Protein AF-A0A9X3CTM8-F1 (afdb_monomer_lite)

Sequence (159 aa):
NVMFAIKSNTNFAVRAICNEEGVGGDCFGPGEVEATHYAGADPKTIALNGTVKPELAIRKAIEYGYAVHLDSYEEIEIVERIAREVKPTEKVRIAVRLKVIPEDFFNDFEPDAYPFPNFIGAMKWIKFGLLKEEAKKIVNRVKEIDVFEFYGFHTHLGR

Radius of gyration: 16.67 Å; chains: 1; bounding box: 45×27×39 Å

Foldseek 3Di:
DAADECVVPVDLVVLLVCQVVQHAHAAAALSRLVSRVVSPHDLARYEHDDLDYDLNNLLSNLLSQHAYEYLALVVVVSNLVSLCVRPVPAAHEYAYEALDDDPVVPVPDDDPVDRDVCVSVVSVVDSGGDYPVRSVVNVVVQVVRPSYDHNYYHYDDDD

pLDDT: mean 91.48, std 8.13, range [57.75, 98.62]

InterPro domains:
  IPR022644 Orn/DAP/Arg decarboxylase 2, N-terminal [PF02784] (1-158)
  IPR029066 PLP-binding barrel [G3DSA:3.20.20.10] (1-159)
  IPR029066 PLP-binding barrel [SSF51419] (2-158)

Secondary structure (DSSP, 8-state):
--EEEGGG---HHHHHHHHHTT-EEEE-SHHHHHHHHHTT--GGGEEE--SS--HHHHHHHHHHT-EEEE-SSTHHHHHHHHHHHH-TTSPEEEEEEB----HHHHSS---SS---TTHHHHHHHSSSSB-HHHHHHHHHHHHH-TTEEEEEEE-----

Structure (mmCIF, N/CA/C/O backbone):
data_AF-A0A9X3CTM8-F1
#
_entry.id   AF-A0A9X3CTM8-F1
#
loop_
_atom_site.group_PDB
_atom_site.id
_atom_site.type_symbol
_atom_site.label_atom_id
_atom_site.label_alt_id
_atom_site.label_comp_id
_atom_site.label_asym_id
_atom_site.label_entity_id
_atom_site.label_seq_id
_atom_site.pdbx_PDB_ins_code
_atom_site.Cartn_x
_atom_site.Cartn_y
_atom_site.Cartn_z
_atom_site.occupancy
_atom_site.B_iso_or_equiv
_atom_site.auth_seq_id
_atom_site.auth_comp_id
_atom_site.auth_asym_id
_atom_site.auth_atom_id
_atom_site.pdbx_PDB_model_num
ATOM 1 N N . ASN A 1 1 ? -6.241 -12.088 -9.081 1.00 76.94 1 ASN A N 1
ATOM 2 C CA . ASN A 1 1 ?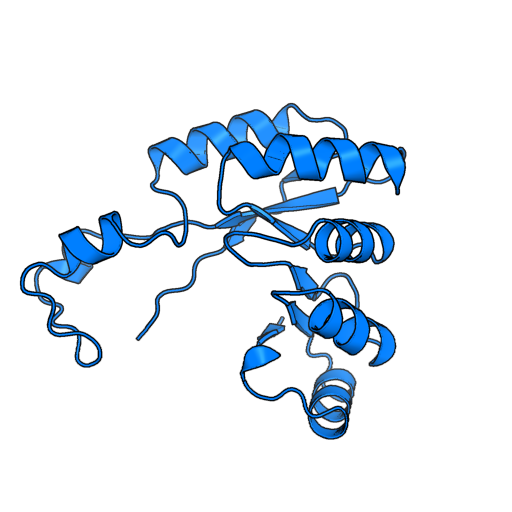 -6.695 -10.686 -9.005 1.00 76.94 1 ASN A CA 1
ATOM 3 C C . ASN A 1 1 ? -5.809 -9.863 -9.928 1.00 76.94 1 ASN A C 1
ATOM 5 O O . ASN A 1 1 ? -4.596 -10.014 -9.831 1.00 76.94 1 ASN A O 1
ATOM 9 N N . VAL A 1 2 ? -6.390 -9.082 -10.839 1.00 92.62 2 VAL A N 1
ATOM 10 C CA . VAL A 1 2 ? -5.667 -8.196 -11.768 1.00 92.62 2 VAL A CA 1
ATOM 11 C C . VAL A 1 2 ? -6.028 -6.758 -11.405 1.00 92.62 2 VAL A C 1
ATOM 13 O O . VAL A 1 2 ? -7.204 -6.449 -11.238 1.00 92.62 2 VAL A O 1
ATOM 16 N N . MET A 1 3 ? -5.025 -5.890 -11.270 1.00 94.62 3 MET A N 1
ATOM 17 C CA . MET A 1 3 ? -5.209 -4.457 -11.021 1.00 94.62 3 MET A CA 1
ATOM 18 C C . MET A 1 3 ? -4.743 -3.698 -12.259 1.00 94.62 3 MET A C 1
ATOM 20 O O . MET A 1 3 ? -3.558 -3.732 -12.593 1.00 94.62 3 MET A O 1
ATOM 24 N N . PHE A 1 4 ? -5.669 -3.063 -12.977 1.00 94.31 4 PHE A N 1
ATOM 25 C CA . PHE A 1 4 ? -5.327 -2.334 -14.193 1.00 94.31 4 PHE A CA 1
ATOM 26 C C . PHE A 1 4 ? -4.603 -1.030 -13.845 1.00 94.31 4 PHE A C 1
ATOM 28 O O . PHE A 1 4 ? -5.108 -0.226 -13.061 1.00 94.31 4 PHE A O 1
ATOM 35 N N . ALA A 1 5 ? -3.429 -0.806 -14.437 1.00 94.44 5 ALA A N 1
ATOM 36 C CA . ALA A 1 5 ? -2.687 0.440 -14.274 1.00 94.44 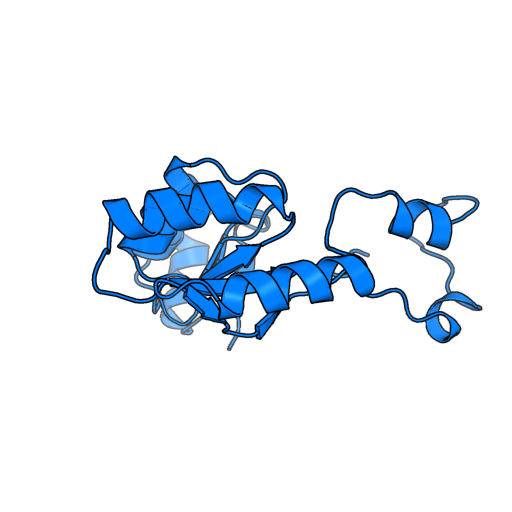5 ALA A CA 1
ATOM 37 C C . ALA A 1 5 ? -3.339 1.546 -15.109 1.00 94.44 5 ALA A C 1
ATOM 39 O O . ALA A 1 5 ? -3.136 1.618 -16.323 1.00 94.44 5 ALA A O 1
ATOM 40 N N . ILE A 1 6 ? -4.102 2.426 -14.463 1.00 89.25 6 ILE A N 1
ATOM 41 C CA . ILE A 1 6 ? -4.975 3.395 -15.153 1.00 89.25 6 ILE A CA 1
ATOM 42 C C . ILE A 1 6 ? -4.182 4.399 -15.980 1.00 89.25 6 ILE A C 1
ATOM 44 O O . ILE A 1 6 ? -4.598 4.770 -17.074 1.00 89.25 6 ILE A O 1
ATOM 48 N N . LYS A 1 7 ? -2.971 4.737 -15.532 1.00 90.69 7 LYS A N 1
ATOM 49 C CA . LYS A 1 7 ? -2.006 5.535 -16.297 1.00 90.69 7 LYS A CA 1
ATOM 50 C C . LYS A 1 7 ? -1.686 4.986 -17.696 1.00 90.69 7 LYS A C 1
ATOM 52 O O . LYS A 1 7 ? -1.168 5.730 -18.520 1.00 90.69 7 LYS A O 1
ATOM 57 N N . SER A 1 8 ? -1.946 3.701 -17.968 1.00 92.88 8 SER A N 1
ATOM 58 C CA . SER A 1 8 ? -1.747 3.112 -19.300 1.00 92.88 8 SER A CA 1
ATOM 59 C C . SER A 1 8 ? -2.847 3.501 -20.292 1.00 92.88 8 SER A C 1
ATOM 61 O O . SER A 1 8 ? -2.570 3.628 -21.483 1.00 92.88 8 SER A O 1
ATOM 63 N N . ASN A 1 9 ? -4.078 3.716 -19.813 1.00 91.50 9 ASN A N 1
ATOM 64 C CA . ASN A 1 9 ? -5.197 4.218 -20.601 1.00 91.50 9 ASN A CA 1
ATOM 65 C C . ASN A 1 9 ? -6.299 4.761 -19.676 1.00 91.50 9 ASN A C 1
ATOM 67 O O . ASN A 1 9 ? -6.955 4.004 -18.963 1.00 91.50 9 ASN A O 1
ATOM 71 N N . THR A 1 10 ? -6.531 6.072 -19.719 1.00 86.00 10 THR A N 1
ATOM 72 C CA . THR A 1 10 ? -7.506 6.765 -18.861 1.00 86.00 10 THR A CA 1
ATOM 73 C C . THR A 1 10 ? -8.918 6.822 -19.453 1.00 86.00 10 THR A C 1
ATOM 75 O O . THR A 1 10 ? -9.799 7.481 -18.902 1.00 86.00 10 THR A O 1
ATOM 78 N N . ASN A 1 11 ? -9.163 6.154 -20.584 1.00 90.19 11 ASN A N 1
ATOM 79 C CA . ASN A 1 11 ? -10.466 6.146 -21.233 1.00 90.19 11 ASN A CA 1
ATOM 80 C C . ASN A 1 11 ? -11.518 5.382 -20.403 1.00 90.19 11 ASN A C 1
ATOM 82 O O . ASN A 1 11 ? -11.344 4.206 -20.078 1.00 90.19 11 ASN A O 1
ATOM 86 N N . PHE A 1 12 ? -12.651 6.034 -20.122 1.00 85.81 12 PHE A N 1
ATOM 87 C CA . PHE A 1 12 ? -13.726 5.450 -19.314 1.00 85.81 12 PHE A CA 1
ATOM 88 C C . PHE A 1 12 ? -14.360 4.197 -19.926 1.00 85.81 12 PHE A C 1
ATOM 90 O O . PHE A 1 12 ? -14.742 3.305 -19.176 1.00 85.81 12 PHE A O 1
ATOM 97 N N . ALA A 1 13 ? -14.447 4.088 -21.256 1.00 90.69 13 ALA A N 1
ATOM 98 C CA . ALA A 1 13 ? -15.004 2.898 -21.901 1.00 90.69 13 ALA A CA 1
ATOM 99 C C . ALA A 1 13 ? -14.086 1.682 -21.714 1.00 90.69 13 ALA A C 1
ATOM 101 O O . ALA A 1 13 ? -14.559 0.603 -21.374 1.00 90.69 13 ALA A O 1
ATOM 102 N N . VAL A 1 14 ? -12.765 1.867 -21.840 1.00 91.44 14 VAL A N 1
ATOM 103 C CA . VAL A 1 14 ? -11.787 0.808 -21.527 1.00 91.44 14 VAL A CA 1
ATOM 104 C C . VAL A 1 14 ? -11.893 0.409 -20.058 1.00 91.44 14 VAL A C 1
ATOM 106 O O . VAL A 1 14 ? -11.937 -0.777 -19.739 1.00 91.44 14 VAL A O 1
ATOM 109 N N . ARG A 1 15 ? -12.002 1.392 -19.157 1.00 89.31 15 ARG A N 1
ATOM 110 C CA . ARG A 1 15 ? -12.160 1.123 -17.727 1.00 89.31 15 ARG A CA 1
ATOM 111 C C . ARG A 1 15 ? -13.451 0.362 -17.408 1.00 89.31 15 ARG A C 1
ATOM 113 O O . ARG A 1 15 ? -13.403 -0.517 -16.548 1.00 89.31 15 ARG A O 1
ATOM 120 N N . ALA A 1 16 ? -14.558 0.682 -18.078 1.00 88.81 16 ALA A N 1
ATOM 121 C CA . ALA A 1 16 ? -15.836 -0.009 -17.927 1.00 88.81 16 ALA A CA 1
ATOM 122 C C . ALA A 1 16 ? -15.725 -1.482 -18.342 1.00 88.81 16 ALA A C 1
ATOM 124 O O . ALA A 1 16 ? -16.084 -2.350 -17.554 1.00 88.81 16 ALA A O 1
ATOM 125 N N . ILE A 1 17 ? -15.103 -1.766 -19.493 1.00 92.12 17 ILE A N 1
ATOM 126 C CA . ILE A 1 17 ? -14.828 -3.144 -19.939 1.00 92.12 17 ILE A CA 1
ATOM 127 C C . ILE A 1 17 ? -13.971 -3.884 -18.902 1.00 92.12 17 ILE A C 1
ATOM 129 O O . ILE A 1 17 ? -14.312 -4.985 -18.485 1.00 92.12 17 ILE A O 1
ATOM 133 N N . CYS A 1 18 ? -12.889 -3.266 -18.410 1.00 92.19 18 CYS A N 1
ATOM 134 C CA . CYS A 1 18 ? -12.087 -3.858 -17.334 1.00 92.19 18 CYS A CA 1
ATOM 135 C C . CYS A 1 18 ? -12.936 -4.178 -16.093 1.00 92.19 18 CYS A C 1
ATOM 137 O O . CYS A 1 18 ? -12.715 -5.194 -15.440 1.00 92.19 18 CYS A O 1
ATOM 139 N N . ASN A 1 19 ? -13.904 -3.323 -15.764 1.00 89.31 19 ASN A N 1
ATOM 140 C CA . ASN A 1 19 ? -14.775 -3.538 -14.620 1.00 89.31 19 ASN A CA 1
ATOM 141 C C . ASN A 1 19 ? -15.703 -4.742 -14.790 1.00 89.31 19 ASN A C 1
ATOM 143 O O . ASN A 1 19 ? -15.853 -5.527 -13.858 1.00 89.31 19 ASN A O 1
ATOM 147 N N . GLU A 1 20 ? -16.305 -4.882 -15.971 1.00 92.06 20 GLU A N 1
ATOM 148 C CA . GLU A 1 20 ? -17.174 -6.012 -16.323 1.00 92.06 20 GLU A CA 1
ATOM 149 C C . GLU A 1 20 ? -16.424 -7.350 -16.232 1.00 92.06 20 GLU A C 1
ATOM 151 O O . GLU A 1 20 ? -16.983 -8.344 -15.775 1.00 92.06 20 GLU A O 1
ATOM 156 N N . GLU A 1 21 ? -15.125 -7.346 -16.541 1.00 93.44 21 GLU A N 1
ATOM 157 C CA . GLU A 1 21 ? -14.222 -8.497 -16.401 1.00 93.44 21 GLU A CA 1
ATOM 158 C C . GLU A 1 21 ? -13.704 -8.713 -14.959 1.00 93.44 21 GLU A C 1
ATOM 160 O O . GLU A 1 21 ? -12.857 -9.574 -14.708 1.00 93.44 21 GLU A O 1
ATOM 165 N N . GLY A 1 22 ? -14.174 -7.925 -13.986 1.00 92.19 22 GLY A N 1
ATOM 166 C CA . GLY A 1 22 ? -13.773 -8.036 -12.579 1.00 92.19 22 GLY A CA 1
ATOM 167 C C . GLY A 1 22 ? -12.356 -7.535 -12.282 1.00 92.19 22 GLY A C 1
ATOM 168 O O . GLY A 1 22 ? -11.751 -7.933 -11.282 1.00 92.19 22 GLY A O 1
ATOM 169 N N . VAL A 1 23 ? -11.800 -6.680 -13.144 1.00 94.25 23 VAL A N 1
ATOM 170 C CA . VAL A 1 23 ? -10.475 -6.080 -12.962 1.00 94.25 23 VAL A CA 1
ATOM 171 C C . VAL A 1 23 ? -10.569 -4.862 -12.043 1.00 94.25 23 VAL A C 1
ATOM 173 O O . VAL A 1 23 ? -11.397 -3.966 -12.231 1.00 94.25 23 VAL A O 1
ATOM 176 N N . GLY A 1 24 ? -9.675 -4.825 -11.055 1.00 94.50 24 GLY A N 1
ATOM 177 C CA . GLY A 1 24 ? -9.525 -3.711 -10.128 1.00 94.50 24 GLY A CA 1
ATOM 178 C C . GLY A 1 24 ? -8.664 -2.576 -10.683 1.00 94.50 24 GLY A C 1
ATOM 179 O O . GLY A 1 24 ? -8.570 -2.372 -11.894 1.00 94.50 24 GLY A O 1
ATOM 180 N N . GLY A 1 25 ? -7.981 -1.844 -9.802 1.00 94.88 25 GLY A N 1
ATOM 181 C CA . GLY A 1 25 ? -7.231 -0.644 -10.188 1.00 94.88 25 GLY A CA 1
ATOM 182 C C . GLY A 1 25 ? -5.911 -0.464 -9.447 1.00 94.88 25 GLY A C 1
ATOM 183 O O . GLY A 1 25 ? -5.844 -0.608 -8.229 1.00 94.88 25 GLY A O 1
ATOM 184 N N . ASP A 1 26 ? -4.872 -0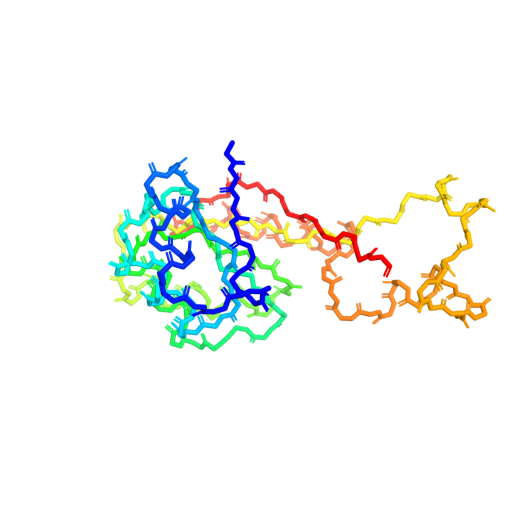.100 -10.193 1.00 96.19 26 ASP A N 1
ATOM 185 C CA . ASP A 1 26 ? -3.623 0.459 -9.676 1.00 96.19 26 ASP A CA 1
ATOM 186 C C . ASP A 1 26 ? -3.637 1.974 -9.935 1.00 96.19 26 ASP A C 1
ATOM 188 O O . ASP A 1 26 ? -3.469 2.421 -11.074 1.00 96.19 26 ASP A O 1
ATOM 192 N N . CYS A 1 27 ? -3.923 2.741 -8.877 1.00 96.31 27 CYS A N 1
ATOM 193 C CA . CYS A 1 27 ? -4.155 4.185 -8.919 1.00 96.31 27 CYS A CA 1
ATOM 194 C C . CYS A 1 27 ? -2.960 4.959 -8.352 1.00 96.31 27 CYS A C 1
ATOM 196 O O . CYS A 1 27 ? -2.375 4.552 -7.355 1.00 96.31 27 CYS A O 1
ATOM 198 N N . PHE A 1 28 ? -2.650 6.126 -8.911 1.00 95.56 28 PHE A N 1
ATOM 199 C CA . PHE A 1 28 ? -1.569 7.019 -8.467 1.00 95.56 28 PHE A CA 1
ATOM 200 C C . PHE A 1 28 ? -2.058 8.408 -8.038 1.00 95.56 28 PHE A C 1
ATOM 202 O O . PHE A 1 28 ? -1.311 9.168 -7.420 1.00 95.56 28 PHE A O 1
ATOM 209 N N . GLY A 1 29 ? -3.302 8.767 -8.361 1.00 95.19 29 GLY A N 1
ATOM 210 C CA . GLY A 1 29 ? -3.832 10.104 -8.109 1.00 95.19 29 GLY A CA 1
ATOM 211 C C . GLY A 1 29 ? -5.350 10.140 -7.943 1.00 95.19 29 GLY A C 1
ATOM 212 O O . GLY A 1 29 ? -6.027 9.143 -8.191 1.00 95.19 29 GLY A O 1
ATOM 213 N N . PRO A 1 30 ? -5.904 11.299 -7.541 1.00 94.88 30 PRO A N 1
ATOM 214 C CA . PRO A 1 30 ? -7.316 11.417 -7.184 1.00 94.88 30 PRO A CA 1
ATOM 215 C C . PRO A 1 30 ? -8.248 11.120 -8.364 1.00 94.88 30 PRO A C 1
ATOM 217 O O . PRO A 1 30 ? -9.245 10.434 -8.185 1.00 94.88 30 PRO A O 1
ATOM 220 N N . GLY A 1 31 ? -7.900 11.554 -9.581 1.00 93.44 31 GLY A N 1
ATOM 221 C CA . GLY A 1 31 ? -8.703 11.258 -10.772 1.00 93.44 31 GLY A CA 1
ATOM 222 C C . GLY A 1 31 ? -8.772 9.762 -11.097 1.00 93.44 31 GLY A C 1
ATOM 223 O O . GLY A 1 31 ? -9.824 9.275 -11.492 1.00 93.44 31 GLY A O 1
ATOM 224 N N . GLU A 1 32 ? -7.681 9.021 -10.880 1.00 94.50 32 GLU A N 1
ATOM 225 C CA . GLU A 1 32 ? -7.655 7.568 -11.089 1.00 94.50 32 GLU A CA 1
ATOM 226 C C . GLU A 1 32 ? -8.472 6.840 -10.014 1.00 94.50 32 GLU A C 1
ATOM 228 O O . GLU A 1 32 ? -9.249 5.945 -10.339 1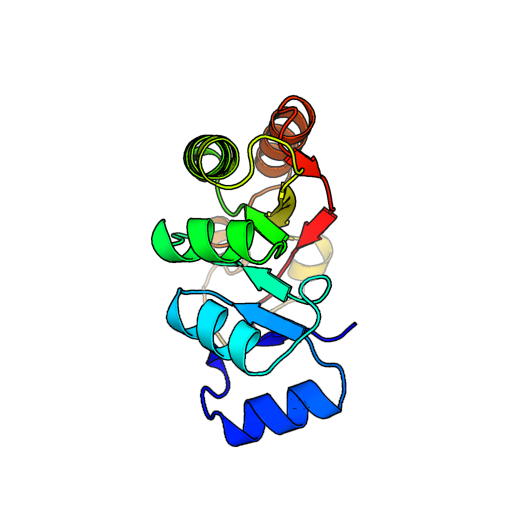.00 94.50 32 GLU A O 1
ATOM 233 N N . VAL A 1 33 ? -8.364 7.269 -8.751 1.00 95.62 33 VAL A N 1
ATOM 234 C CA . VAL A 1 33 ? -9.174 6.750 -7.635 1.00 95.62 33 VAL A CA 1
ATOM 235 C C . VAL A 1 33 ? -10.669 6.927 -7.921 1.00 95.62 33 VAL A C 1
ATOM 237 O O . VAL A 1 33 ? -11.415 5.951 -7.876 1.00 95.62 33 VAL A O 1
ATOM 240 N N . GLU A 1 34 ? -11.094 8.140 -8.280 1.00 93.75 34 GLU A N 1
ATOM 241 C CA . GLU A 1 34 ? -12.493 8.460 -8.600 1.00 93.75 34 GLU A CA 1
ATOM 242 C C . GLU A 1 34 ? -12.982 7.677 -9.828 1.00 93.75 34 GLU A C 1
ATOM 244 O O . GLU A 1 34 ? -14.022 7.024 -9.777 1.00 93.75 34 GLU A O 1
ATOM 249 N N . ALA A 1 35 ? -12.210 7.662 -10.922 1.00 90.94 35 ALA A N 1
ATOM 250 C CA . ALA A 1 35 ? -12.568 6.913 -12.128 1.00 90.94 35 ALA A CA 1
ATOM 251 C C . ALA A 1 35 ? -12.735 5.410 -11.852 1.00 90.94 35 ALA A C 1
ATOM 253 O O . ALA A 1 35 ? -13.650 4.777 -12.379 1.00 90.94 35 ALA A O 1
ATOM 254 N N . THR A 1 36 ? -11.879 4.834 -11.002 1.00 92.00 36 THR A N 1
ATOM 255 C CA . THR A 1 36 ? -11.977 3.418 -10.616 1.00 92.00 36 THR A CA 1
ATOM 256 C C . THR A 1 36 ? -13.206 3.141 -9.777 1.00 92.00 36 THR A C 1
ATOM 258 O O . THR A 1 36 ? -13.846 2.108 -9.990 1.00 92.00 36 THR A O 1
ATOM 261 N N . HIS A 1 37 ? -13.519 4.056 -8.858 1.00 92.31 37 HIS A N 1
ATOM 262 C CA . HIS A 1 37 ? -14.675 3.973 -7.980 1.00 92.31 37 HIS A CA 1
ATOM 263 C C . HIS A 1 37 ? -15.980 4.030 -8.768 1.00 92.31 37 HIS A C 1
ATOM 265 O O . HIS A 1 37 ? -16.787 3.109 -8.678 1.00 92.31 37 HIS A O 1
ATOM 271 N N . TYR A 1 38 ? -16.161 5.064 -9.596 1.00 90.50 38 TYR A N 1
ATOM 272 C CA . TYR A 1 38 ? -17.391 5.251 -10.372 1.00 90.50 38 TYR A CA 1
ATOM 273 C C . TYR A 1 38 ? -17.600 4.187 -11.444 1.00 90.50 38 TYR A C 1
ATOM 275 O O . TYR A 1 38 ? -18.740 3.902 -11.797 1.00 90.50 38 TYR A O 1
ATOM 283 N N . ALA A 1 39 ? -16.524 3.569 -11.935 1.00 88.88 39 ALA A N 1
ATOM 284 C CA . ALA A 1 39 ? -16.638 2.409 -12.810 1.00 88.88 39 ALA A CA 1
ATOM 285 C C . ALA A 1 39 ? -17.223 1.176 -12.097 1.00 88.88 39 ALA A C 1
ATOM 287 O O . ALA A 1 39 ? -17.656 0.257 -12.780 1.00 88.88 39 ALA A O 1
ATOM 288 N N . GLY A 1 40 ? -17.259 1.156 -10.758 1.00 90.06 40 GLY A N 1
ATOM 289 C CA . GLY A 1 40 ? -17.883 0.099 -9.966 1.00 90.06 40 GLY A CA 1
ATOM 290 C C . GLY A 1 40 ? -16.971 -1.086 -9.653 1.00 90.06 40 GLY A C 1
ATOM 291 O O . GLY A 1 40 ? -17.475 -2.203 -9.534 1.00 90.06 40 GLY A O 1
ATOM 292 N N . ALA A 1 41 ? -15.650 -0.890 -9.548 1.00 92.38 41 ALA A N 1
ATOM 293 C CA . ALA A 1 41 ? -14.765 -1.996 -9.161 1.00 92.38 41 ALA A CA 1
ATOM 294 C C . ALA A 1 41 ? -14.900 -2.316 -7.684 1.00 92.38 41 ALA A C 1
ATOM 296 O O . ALA A 1 41 ? -15.080 -1.421 -6.856 1.00 92.38 41 ALA A O 1
ATOM 297 N N . ASP A 1 42 ? -14.708 -3.594 -7.358 1.00 94.31 42 ASP A N 1
ATOM 298 C CA . ASP A 1 42 ? -14.600 -4.044 -5.978 1.00 94.31 42 ASP A CA 1
ATOM 299 C C . ASP A 1 42 ? -13.445 -3.297 -5.281 1.00 94.31 42 ASP A C 1
ATOM 301 O O . ASP A 1 42 ? -12.281 -3.487 -5.663 1.00 94.31 42 ASP A O 1
ATOM 305 N N . PRO A 1 43 ? -13.719 -2.503 -4.227 1.00 94.56 43 PRO A N 1
ATOM 306 C CA . PRO A 1 43 ? -12.697 -1.831 -3.429 1.00 94.56 43 PRO A CA 1
ATOM 307 C C . PRO A 1 43 ? -11.566 -2.738 -2.952 1.00 94.56 43 PRO A C 1
ATOM 309 O O . PRO A 1 43 ? -10.421 -2.301 -2.794 1.00 94.56 43 PRO A O 1
ATOM 312 N N . LYS A 1 44 ? -11.847 -4.029 -2.737 1.00 93.81 44 LYS A N 1
ATOM 313 C CA . LYS A 1 44 ? -10.840 -4.997 -2.298 1.00 93.81 44 LYS A CA 1
ATOM 314 C C . LYS A 1 44 ? -9.770 -5.268 -3.346 1.00 93.81 44 LYS A C 1
ATOM 316 O O . LYS A 1 44 ? -8.679 -5.705 -2.980 1.00 93.81 44 LYS A O 1
ATOM 321 N N . THR A 1 45 ? -10.054 -4.943 -4.602 1.00 94.38 45 THR A N 1
ATOM 322 C CA . THR A 1 45 ? -9.182 -5.143 -5.760 1.00 94.38 45 THR A CA 1
ATOM 323 C C . THR A 1 45 ? -8.458 -3.870 -6.207 1.00 94.38 45 THR A C 1
ATOM 325 O O . THR A 1 45 ? -7.843 -3.866 -7.267 1.00 94.38 45 THR A O 1
ATOM 328 N N . ILE A 1 46 ? -8.484 -2.797 -5.411 1.00 96.06 46 ILE A N 1
ATOM 329 C CA . ILE A 1 46 ? -7.897 -1.502 -5.779 1.00 96.06 46 ILE A CA 1
ATOM 330 C C . ILE A 1 46 ? -6.808 -1.097 -4.782 1.00 96.06 46 ILE A C 1
ATOM 332 O O . ILE A 1 46 ? -6.967 -1.267 -3.567 1.00 96.06 46 ILE A O 1
ATOM 336 N N . ALA A 1 47 ? -5.718 -0.529 -5.301 1.00 97.00 47 ALA A N 1
ATOM 337 C CA . ALA A 1 47 ? -4.623 0.026 -4.517 1.00 97.00 47 ALA A CA 1
ATOM 338 C C . ALA A 1 47 ? -4.248 1.446 -4.966 1.00 97.00 47 ALA A C 1
ATOM 340 O O . ALA A 1 47 ? -4.187 1.741 -6.160 1.00 97.00 47 ALA A O 1
ATOM 341 N N . LEU A 1 48 ? -3.945 2.309 -3.994 1.00 98.00 48 LEU A N 1
ATOM 342 C CA . LEU A 1 48 ? -3.306 3.605 -4.197 1.00 98.00 48 LEU A CA 1
ATOM 343 C C . LEU A 1 48 ? -1.787 3.468 -4.018 1.00 98.00 48 LEU A C 1
ATOM 345 O O . LEU A 1 48 ? -1.288 3.261 -2.908 1.00 98.00 48 LEU A O 1
ATOM 349 N N . ASN A 1 49 ? -1.060 3.629 -5.116 1.00 96.38 49 ASN A N 1
ATOM 350 C CA . ASN A 1 49 ? 0.393 3.675 -5.217 1.00 96.38 49 ASN A CA 1
ATOM 351 C C . ASN A 1 49 ? 0.907 5.116 -5.408 1.00 96.38 49 ASN A C 1
ATOM 353 O O . ASN A 1 49 ? 0.140 6.072 -5.494 1.00 96.38 49 ASN A O 1
ATOM 357 N N . GLY A 1 50 ? 2.233 5.272 -5.466 1.00 92.25 50 GLY A N 1
ATOM 358 C CA . GLY A 1 50 ? 2.912 6.536 -5.775 1.00 92.25 50 GLY A CA 1
ATOM 359 C C . GLY A 1 50 ? 3.887 6.972 -4.685 1.00 92.25 50 GLY A C 1
ATOM 360 O O . GLY A 1 50 ? 3.674 6.687 -3.518 1.00 92.25 50 GLY A O 1
ATOM 361 N N . THR A 1 51 ? 4.957 7.677 -5.059 1.00 88.88 51 THR A N 1
ATOM 362 C CA . THR A 1 51 ? 5.985 8.167 -4.112 1.00 88.88 51 THR A CA 1
ATOM 363 C C . THR A 1 51 ? 5.585 9.432 -3.365 1.00 88.88 51 THR A C 1
ATOM 365 O O . THR A 1 51 ? 6.189 9.769 -2.360 1.00 88.88 51 THR A O 1
ATOM 368 N N . VAL A 1 52 ? 4.638 10.189 -3.920 1.00 89.75 52 VAL A N 1
ATOM 369 C CA . VAL A 1 52 ? 4.135 11.441 -3.347 1.00 89.75 52 VAL A CA 1
ATOM 370 C C . VAL A 1 52 ? 2.639 11.466 -3.619 1.00 89.75 52 VAL A C 1
ATOM 372 O O . VAL A 1 52 ? 2.194 11.953 -4.660 1.00 89.75 52 VAL A O 1
ATOM 375 N N . LYS A 1 53 ? 1.866 10.837 -2.735 1.00 95.94 53 LYS A N 1
ATOM 376 C CA . LYS A 1 53 ? 0.413 10.743 -2.890 1.00 95.94 53 LYS A CA 1
ATOM 377 C C . LYS A 1 53 ? -0.235 12.060 -2.454 1.00 95.94 53 LYS A C 1
ATOM 379 O O . LYS A 1 53 ? 0.009 12.505 -1.334 1.00 95.94 53 LYS A O 1
ATOM 384 N N . PRO A 1 54 ? -1.093 12.681 -3.281 1.00 96.75 54 PRO A N 1
ATOM 385 C CA . PRO A 1 54 ? -1.893 13.813 -2.828 1.00 96.75 54 PRO A CA 1
ATOM 386 C C . PRO A 1 54 ? -2.796 13.403 -1.660 1.00 96.75 54 PRO A C 1
ATOM 388 O O . PRO A 1 54 ? -3.437 12.353 -1.727 1.00 96.75 54 PRO A O 1
ATOM 391 N N . GLU A 1 55 ? -2.931 14.245 -0.631 1.00 97.56 55 GLU A N 1
ATOM 392 C CA . GLU A 1 55 ? -3.810 13.947 0.514 1.00 97.56 55 GLU A CA 1
ATOM 393 C C . GLU A 1 55 ? -5.254 13.663 0.092 1.00 97.56 55 GLU A C 1
ATOM 395 O O . GLU A 1 55 ? -5.910 12.802 0.672 1.00 97.56 55 GLU A O 1
ATOM 400 N N . LEU A 1 56 ? -5.740 14.335 -0.958 1.00 98.06 56 LEU A N 1
ATOM 401 C CA . LEU A 1 56 ? -7.058 14.064 -1.529 1.00 98.06 56 LEU A CA 1
ATOM 402 C C . LEU A 1 56 ? -7.183 12.613 -2.019 1.00 98.06 56 LEU A C 1
ATOM 404 O O . LEU A 1 56 ? -8.206 11.979 -1.780 1.00 98.06 56 LEU A O 1
ATOM 408 N N . ALA A 1 57 ? -6.142 12.071 -2.660 1.00 98.19 57 ALA A N 1
ATOM 409 C CA . ALA A 1 57 ? -6.137 10.682 -3.112 1.00 98.19 57 ALA A CA 1
ATOM 410 C C . ALA A 1 57 ? -6.116 9.712 -1.925 1.00 98.19 57 ALA A C 1
ATOM 412 O O . ALA A 1 57 ? -6.861 8.738 -1.936 1.00 98.19 57 ALA A O 1
ATOM 413 N N . ILE A 1 58 ? -5.320 10.003 -0.887 1.00 98.56 58 ILE A N 1
ATOM 414 C CA . ILE A 1 58 ? -5.272 9.202 0.349 1.00 98.56 58 ILE A CA 1
ATOM 415 C C . ILE A 1 58 ? -6.647 9.190 1.024 1.00 98.56 58 ILE A C 1
ATOM 417 O O . ILE A 1 58 ? -7.177 8.123 1.329 1.00 98.56 58 ILE A O 1
ATOM 421 N N . ARG A 1 59 ? -7.255 10.369 1.200 1.00 98.56 59 ARG A N 1
ATOM 422 C CA . ARG A 1 59 ? -8.586 10.530 1.797 1.00 98.56 59 ARG A CA 1
ATOM 423 C C . ARG A 1 59 ? -9.633 9.712 1.054 1.00 98.56 59 ARG A C 1
ATOM 425 O O . ARG A 1 59 ? -10.359 8.957 1.690 1.00 98.56 59 ARG A O 1
ATOM 432 N N . LYS A 1 60 ? -9.666 9.820 -0.275 1.00 98.38 60 LYS A N 1
ATOM 433 C CA . LYS A 1 60 ? -10.611 9.084 -1.122 1.00 98.38 60 LYS A CA 1
ATOM 434 C C . LYS A 1 60 ? -10.366 7.579 -1.113 1.00 98.38 60 LYS A C 1
ATOM 436 O O . LYS A 1 60 ? -11.312 6.814 -0.975 1.00 98.38 60 LYS A O 1
ATOM 441 N N . ALA A 1 61 ? -9.110 7.146 -1.178 1.00 98.19 61 ALA A N 1
ATOM 442 C CA . ALA A 1 61 ? -8.764 5.733 -1.065 1.00 98.19 61 ALA A CA 1
ATOM 443 C C . ALA A 1 61 ? -9.248 5.141 0.268 1.00 98.19 61 ALA A C 1
ATOM 445 O O . ALA A 1 61 ? -9.843 4.068 0.274 1.00 98.19 61 ALA A O 1
ATOM 446 N N . ILE A 1 62 ? -9.065 5.853 1.383 1.00 98.31 62 ILE A N 1
ATOM 447 C CA . ILE A 1 62 ? -9.548 5.420 2.702 1.00 98.31 62 ILE A CA 1
ATOM 448 C C . ILE A 1 62 ? -11.082 5.420 2.760 1.00 98.31 62 ILE A C 1
ATOM 450 O O . ILE A 1 62 ? -11.672 4.428 3.186 1.00 98.31 62 ILE A O 1
ATOM 454 N N . GLU A 1 63 ? -11.732 6.490 2.293 1.00 97.88 63 GLU A N 1
ATOM 455 C CA . GLU A 1 63 ? -13.197 6.610 2.224 1.00 97.88 63 GLU A CA 1
ATOM 456 C C . GLU A 1 63 ? -13.818 5.422 1.470 1.00 97.88 63 GLU A C 1
ATOM 458 O O . GLU A 1 63 ? -14.754 4.786 1.957 1.00 97.88 63 GLU A O 1
ATOM 463 N N . TYR A 1 64 ? -13.228 5.056 0.330 1.00 97.69 64 TYR A N 1
ATOM 464 C CA . TYR A 1 64 ? -13.686 3.950 -0.509 1.00 97.69 64 TYR A CA 1
ATOM 465 C C . TYR A 1 64 ? -13.192 2.572 -0.059 1.00 97.69 64 TYR A C 1
ATOM 467 O O . TYR A 1 64 ? -13.653 1.564 -0.588 1.00 97.69 64 TYR A O 1
ATOM 475 N N . GLY A 1 65 ? -12.299 2.497 0.932 1.00 97.12 65 GLY A N 1
ATOM 476 C CA . GLY A 1 65 ? -11.781 1.242 1.479 1.00 97.12 65 GLY A CA 1
ATOM 477 C C . GLY A 1 65 ? -10.711 0.566 0.617 1.00 97.12 65 GLY A C 1
ATOM 478 O O . GLY A 1 65 ? -10.586 -0.658 0.652 1.00 97.12 65 GLY A O 1
ATOM 479 N N . TYR A 1 66 ? -9.945 1.322 -0.169 1.00 97.44 66 TYR A N 1
ATOM 480 C CA . TYR A 1 66 ? -8.847 0.824 -1.007 1.00 97.44 66 TYR A CA 1
ATOM 481 C C . TYR A 1 66 ? -7.604 0.525 -0.167 1.00 97.44 66 TYR A C 1
ATOM 483 O O . TYR A 1 66 ? -7.445 1.038 0.941 1.00 97.44 66 TYR A O 1
ATOM 491 N N . ALA A 1 67 ? -6.711 -0.317 -0.689 1.00 97.81 67 ALA A N 1
ATOM 492 C CA . ALA A 1 67 ? -5.396 -0.469 -0.080 1.00 97.81 67 ALA A CA 1
ATOM 493 C C . ALA A 1 67 ? -4.546 0.783 -0.344 1.00 97.81 67 ALA A C 1
ATOM 495 O O . ALA A 1 67 ? -4.592 1.350 -1.435 1.00 97.81 67 ALA A O 1
ATOM 496 N N . VAL A 1 68 ? -3.737 1.196 0.629 1.00 98.38 68 VAL A N 1
ATOM 497 C CA . VAL A 1 68 ? -2.745 2.267 0.469 1.00 98.38 68 VAL A CA 1
ATOM 498 C C . VAL A 1 68 ? -1.355 1.651 0.564 1.00 98.38 68 VAL A C 1
ATOM 500 O O . VAL A 1 68 ? -1.017 0.988 1.544 1.00 98.38 68 VAL A O 1
ATOM 503 N N . HIS A 1 69 ? -0.542 1.828 -0.474 1.00 97.94 69 HIS A N 1
ATOM 504 C CA . HIS A 1 69 ? 0.817 1.296 -0.513 1.00 97.94 69 HIS A CA 1
ATOM 505 C C . HIS A 1 69 ? 1.813 2.372 -0.094 1.00 97.94 69 HIS A C 1
ATOM 507 O O . HIS A 1 69 ? 1.975 3.357 -0.806 1.00 97.94 69 HIS A O 1
ATOM 513 N N . LEU A 1 70 ? 2.502 2.192 1.027 1.00 97.69 70 LEU A N 1
ATOM 514 C CA . LEU A 1 70 ? 3.523 3.126 1.500 1.00 97.69 70 LEU A CA 1
ATOM 515 C C . LEU A 1 70 ? 4.809 2.990 0.678 1.00 97.69 70 LEU A C 1
ATOM 517 O O . LEU A 1 70 ? 5.300 1.878 0.457 1.00 97.69 70 LEU A O 1
ATOM 521 N N . ASP A 1 71 ? 5.344 4.128 0.243 1.00 95.56 71 ASP A N 1
ATOM 522 C CA . ASP A 1 71 ? 6.608 4.247 -0.501 1.00 95.56 71 ASP A CA 1
ATOM 523 C C . ASP A 1 71 ? 7.706 4.915 0.348 1.00 95.56 71 ASP A C 1
ATOM 525 O O . ASP A 1 71 ? 8.880 4.799 0.012 1.00 95.56 71 ASP A O 1
ATOM 529 N N . SER A 1 72 ? 7.342 5.580 1.453 1.00 94.81 72 SER A N 1
ATOM 530 C CA . SER A 1 72 ? 8.273 6.220 2.393 1.00 94.81 72 SER A CA 1
ATOM 531 C C . SER A 1 72 ? 7.794 6.119 3.848 1.00 94.81 72 SER A C 1
ATOM 533 O O . SER A 1 72 ? 6.646 5.752 4.116 1.00 94.81 72 SER A O 1
ATOM 535 N N . TYR A 1 73 ? 8.679 6.420 4.803 1.00 94.50 73 TYR A N 1
ATOM 536 C CA . TYR A 1 73 ? 8.344 6.403 6.232 1.00 94.50 73 TYR A CA 1
ATOM 537 C C . TYR A 1 73 ? 7.428 7.577 6.611 1.00 94.50 73 TYR A C 1
ATOM 539 O O . TYR A 1 73 ? 6.513 7.427 7.415 1.00 94.50 73 TYR A O 1
ATOM 547 N N . GLU A 1 74 ? 7.638 8.732 5.986 1.00 93.50 74 GLU A N 1
ATOM 548 C CA . GLU A 1 74 ? 6.916 9.982 6.236 1.00 93.50 74 GLU A CA 1
ATOM 549 C C . GLU A 1 74 ? 5.429 9.880 5.864 1.00 93.50 74 GLU A C 1
ATOM 551 O O . GLU A 1 74 ? 4.588 10.546 6.466 1.00 93.50 74 GLU A O 1
ATOM 556 N N . GLU A 1 75 ? 5.073 9.010 4.911 1.00 96.50 75 GLU A N 1
ATOM 557 C CA . GLU A 1 75 ? 3.671 8.781 4.546 1.00 96.50 75 GLU A CA 1
ATOM 558 C C . GLU A 1 75 ? 2.846 8.176 5.694 1.00 96.50 75 GLU A C 1
ATOM 560 O O . GLU A 1 75 ? 1.630 8.360 5.714 1.00 96.50 75 GLU A O 1
ATOM 565 N N . ILE A 1 76 ? 3.475 7.494 6.662 1.00 97.75 76 ILE A N 1
ATOM 566 C CA . ILE A 1 76 ? 2.781 6.855 7.794 1.00 97.75 76 ILE A CA 1
ATOM 567 C C . ILE A 1 76 ? 1.945 7.878 8.563 1.00 97.75 76 ILE A C 1
ATOM 569 O O . ILE A 1 76 ? 0.759 7.647 8.784 1.00 97.75 76 ILE A O 1
ATOM 573 N N . GLU A 1 77 ? 2.541 9.012 8.937 1.00 97.44 77 GLU A N 1
ATOM 574 C CA . GLU A 1 77 ? 1.876 10.031 9.760 1.00 97.44 77 GLU A CA 1
ATOM 575 C C . GLU A 1 77 ? 0.710 10.687 9.011 1.00 97.44 77 GLU A C 1
ATOM 577 O O . GLU A 1 77 ? -0.356 10.925 9.582 1.00 97.44 77 GLU A O 1
ATOM 582 N N . ILE A 1 78 ? 0.882 10.925 7.707 1.00 97.94 78 ILE A N 1
ATOM 583 C CA . ILE A 1 78 ? -0.150 11.511 6.845 1.00 97.94 78 ILE A CA 1
ATOM 584 C C . ILE A 1 78 ? -1.331 10.544 6.711 1.00 97.94 78 ILE A C 1
ATOM 586 O O . ILE A 1 78 ? -2.484 10.937 6.903 1.00 97.94 78 ILE A O 1
ATOM 590 N N . VAL A 1 79 ? -1.054 9.272 6.405 1.00 98.38 79 VAL A N 1
ATOM 591 C CA . VAL A 1 79 ? -2.088 8.243 6.240 1.00 98.38 79 VAL A CA 1
ATOM 592 C C . VAL A 1 79 ? -2.789 7.965 7.569 1.00 98.38 79 VAL A C 1
ATOM 594 O O . VAL A 1 79 ? -4.010 7.842 7.578 1.00 98.38 79 VAL A O 1
ATOM 597 N N . GLU A 1 80 ? -2.064 7.922 8.690 1.00 98.56 80 GLU A N 1
ATOM 598 C CA . GLU A 1 80 ? -2.635 7.685 10.022 1.00 98.56 80 GLU A CA 1
ATOM 599 C C . GLU A 1 80 ? -3.586 8.818 10.412 1.00 98.56 80 GLU A C 1
ATOM 601 O O . GLU A 1 80 ? -4.728 8.565 10.805 1.00 98.56 80 GLU A O 1
ATOM 606 N N . ARG A 1 81 ? -3.144 10.071 10.250 1.00 98.56 81 ARG A N 1
ATOM 607 C CA . ARG A 1 81 ? -3.969 11.251 10.523 1.00 98.56 81 ARG A CA 1
ATOM 608 C C . ARG A 1 81 ? -5.263 11.214 9.709 1.00 98.56 81 ARG A C 1
ATOM 610 O O . ARG A 1 81 ? -6.346 11.328 10.276 1.00 98.56 81 ARG A O 1
ATOM 617 N N . ILE A 1 82 ? -5.165 11.003 8.395 1.00 98.62 82 ILE A N 1
ATOM 618 C CA . ILE A 1 82 ? -6.341 10.960 7.515 1.00 98.62 82 ILE A CA 1
ATOM 619 C C . ILE A 1 82 ? -7.236 9.754 7.847 1.00 98.62 82 ILE A C 1
ATOM 621 O O . ILE A 1 82 ? -8.457 9.893 7.852 1.00 98.62 82 ILE A O 1
ATOM 625 N N . ALA A 1 83 ? -6.669 8.589 8.173 1.00 98.38 83 ALA A N 1
ATOM 626 C CA . ALA A 1 83 ? -7.435 7.408 8.573 1.00 98.38 83 ALA A CA 1
ATOM 627 C C . ALA A 1 83 ? -8.310 7.689 9.799 1.00 98.38 83 ALA A C 1
ATOM 629 O O . ALA A 1 83 ? -9.511 7.413 9.779 1.00 98.38 83 ALA A O 1
ATOM 630 N N . ARG A 1 84 ? -7.728 8.315 10.828 1.00 98.31 84 ARG A N 1
ATOM 631 C CA . ARG A 1 84 ? -8.439 8.699 12.055 1.00 98.31 84 ARG A CA 1
ATOM 632 C C . ARG A 1 84 ? -9.527 9.747 11.806 1.00 98.31 84 ARG A C 1
ATOM 634 O O . ARG A 1 84 ? -10.541 9.732 12.492 1.00 98.31 84 ARG A O 1
ATOM 641 N N . GLU A 1 85 ? -9.344 10.631 10.827 1.00 98.19 85 GLU A N 1
ATOM 642 C CA . GLU A 1 85 ? -10.351 11.630 10.449 1.00 98.19 85 GLU A CA 1
ATOM 643 C C . GLU A 1 85 ? -11.524 11.032 9.651 1.00 98.19 85 GLU A C 1
ATOM 645 O O . GLU A 1 85 ? -12.668 11.425 9.857 1.00 98.19 85 GLU A O 1
ATOM 650 N N . VAL A 1 86 ? -11.250 10.123 8.708 1.00 97.06 86 VAL A N 1
ATOM 651 C CA . VAL A 1 86 ? -12.240 9.660 7.712 1.00 97.06 86 VAL A CA 1
ATOM 652 C C . VAL A 1 86 ? -12.973 8.405 8.170 1.00 97.06 86 VAL A C 1
ATOM 654 O O . VAL A 1 86 ? -14.184 8.299 7.989 1.00 97.06 86 VAL A O 1
ATOM 657 N N . LYS A 1 87 ? -12.244 7.442 8.740 1.00 94.44 87 LYS A N 1
ATOM 658 C CA . LYS A 1 87 ? -12.768 6.137 9.157 1.00 94.44 87 LYS A CA 1
ATOM 659 C C . LYS A 1 87 ? -12.161 5.706 10.500 1.00 94.44 87 LYS A C 1
ATOM 661 O O . LYS A 1 87 ? -11.452 4.705 10.555 1.00 94.44 87 LYS A O 1
ATOM 666 N N . PRO A 1 88 ? -12.455 6.408 11.611 1.00 93.31 88 PRO A N 1
ATOM 667 C CA . PRO A 1 88 ? -11.835 6.135 12.913 1.00 93.31 88 PRO A CA 1
ATOM 668 C C . PRO A 1 88 ? -12.093 4.723 13.460 1.00 93.31 88 PRO A C 1
ATOM 670 O O . PRO A 1 88 ? -11.368 4.273 14.342 1.00 93.31 88 PRO A O 1
ATOM 673 N N . THR A 1 89 ? -13.126 4.029 12.974 1.00 95.19 89 THR A N 1
ATOM 674 C CA . THR A 1 89 ? -13.518 2.694 13.448 1.00 95.19 89 THR A CA 1
ATOM 675 C C . THR A 1 89 ? -13.191 1.565 12.472 1.00 95.19 89 THR A C 1
ATOM 677 O O . THR A 1 89 ? -13.372 0.402 12.826 1.00 95.19 89 THR A O 1
ATOM 680 N N . GLU A 1 90 ? -12.748 1.867 11.248 1.00 96.06 90 GLU A N 1
ATOM 681 C CA . GLU A 1 90 ? -12.378 0.850 10.257 1.00 96.06 90 GLU A CA 1
ATOM 682 C C . GLU A 1 90 ? -10.866 0.848 10.050 1.00 96.06 90 GLU A C 1
ATOM 684 O O . GLU A 1 90 ? -10.221 1.894 10.027 1.00 96.06 90 GLU A O 1
ATOM 689 N N . LYS A 1 91 ? -10.291 -0.341 9.864 1.00 97.56 91 LYS A N 1
ATOM 690 C CA . LYS A 1 91 ? -8.863 -0.449 9.577 1.00 97.56 91 LYS A CA 1
ATOM 691 C C . LYS A 1 91 ? -8.573 -0.119 8.120 1.00 97.56 91 LYS A C 1
ATOM 693 O O . LYS A 1 91 ? -9.246 -0.606 7.212 1.00 97.56 91 LYS A O 1
ATOM 698 N N . VAL A 1 92 ? -7.520 0.659 7.895 1.00 98.25 92 VAL A N 1
ATOM 699 C CA . VAL A 1 92 ? -6.987 0.931 6.559 1.00 98.25 92 VAL A CA 1
ATOM 700 C C . VAL A 1 92 ? -6.009 -0.172 6.176 1.00 98.25 92 VAL A C 1
ATOM 702 O O . VAL A 1 92 ? -5.075 -0.469 6.921 1.00 98.25 92 VAL A O 1
ATOM 705 N N . ARG A 1 93 ? -6.199 -0.764 4.995 1.00 98.19 93 ARG A N 1
ATOM 706 C CA . ARG A 1 93 ? -5.302 -1.793 4.457 1.00 98.19 93 ARG A CA 1
ATOM 707 C C . ARG A 1 93 ? -4.021 -1.148 3.945 1.00 98.19 93 ARG A C 1
ATOM 709 O O . ARG A 1 93 ? -4.056 -0.376 2.989 1.00 98.19 93 ARG A O 1
ATOM 716 N N . ILE A 1 94 ? -2.896 -1.496 4.553 1.00 98.50 94 ILE A N 1
ATOM 717 C CA . ILE A 1 94 ? -1.580 -0.943 4.245 1.00 98.50 94 ILE A CA 1
ATOM 718 C C . ILE A 1 94 ? -0.682 -2.019 3.643 1.00 98.50 94 ILE A C 1
ATOM 720 O O . ILE A 1 94 ? -0.483 -3.077 4.240 1.00 98.50 94 ILE A O 1
ATOM 724 N N . ALA A 1 95 ? -0.079 -1.730 2.492 1.00 97.94 95 ALA A N 1
ATOM 725 C CA . ALA A 1 95 ? 1.049 -2.505 1.980 1.00 97.94 95 ALA A CA 1
ATOM 726 C C . ALA A 1 95 ? 2.314 -1.648 1.939 1.00 97.94 95 ALA A C 1
ATOM 728 O O . ALA A 1 95 ? 2.245 -0.423 1.967 1.00 97.94 95 ALA A O 1
ATOM 729 N N . VAL A 1 96 ? 3.476 -2.287 1.843 1.00 98.00 96 VAL A N 1
ATOM 730 C CA . VAL A 1 96 ? 4.768 -1.591 1.747 1.00 98.00 96 VAL A CA 1
ATOM 731 C C . VAL A 1 96 ? 5.407 -1.887 0.399 1.00 98.00 96 VAL A C 1
ATOM 733 O O . VAL A 1 96 ? 5.547 -3.055 0.019 1.00 98.00 96 VAL A O 1
ATOM 736 N N . ARG A 1 97 ? 5.803 -0.842 -0.338 1.00 96.56 97 ARG A N 1
ATOM 737 C CA . ARG A 1 97 ? 6.484 -1.011 -1.621 1.00 96.56 97 ARG A CA 1
ATOM 738 C C . ARG A 1 97 ? 7.955 -1.341 -1.412 1.00 96.56 97 ARG A C 1
ATOM 740 O O . ARG A 1 97 ? 8.742 -0.515 -0.965 1.00 96.56 97 ARG A O 1
ATOM 747 N N . LEU A 1 98 ? 8.339 -2.540 -1.809 1.00 95.00 98 LEU A N 1
ATOM 748 C CA . LEU A 1 98 ? 9.703 -3.031 -1.777 1.00 95.00 98 LEU A CA 1
ATOM 749 C C . LEU A 1 98 ? 10.455 -2.655 -3.050 1.00 95.00 98 LEU A C 1
ATOM 751 O O . LEU A 1 98 ? 9.979 -2.853 -4.174 1.00 95.00 98 LEU A O 1
ATOM 755 N N . LYS A 1 99 ? 11.688 -2.203 -2.852 1.00 92.19 99 LYS A N 1
ATOM 756 C CA . LYS A 1 99 ? 12.725 -2.149 -3.873 1.00 92.19 99 LYS A CA 1
ATOM 757 C C . LYS A 1 99 ? 13.498 -3.464 -3.823 1.00 92.19 99 LYS A C 1
ATOM 759 O O . LYS A 1 99 ? 14.330 -3.683 -2.943 1.00 92.19 99 LYS A O 1
ATOM 764 N N . VAL A 1 100 ? 13.177 -4.360 -4.750 1.00 85.75 100 VAL A N 1
ATOM 765 C CA . VAL A 1 100 ? 13.805 -5.680 -4.840 1.00 85.75 100 VAL A CA 1
ATOM 766 C C . VAL A 1 100 ? 15.074 -5.556 -5.673 1.00 85.75 100 VAL A C 1
ATOM 768 O O . VAL A 1 100 ? 15.012 -5.197 -6.844 1.00 85.75 100 VAL A O 1
ATOM 771 N N . ILE A 1 101 ? 16.220 -5.838 -5.051 1.00 84.81 101 ILE A N 1
ATOM 772 C CA . ILE A 1 101 ? 17.522 -5.869 -5.718 1.00 84.81 101 ILE A CA 1
ATOM 773 C C . ILE A 1 101 ? 18.170 -7.232 -5.443 1.00 84.81 101 ILE A C 1
ATOM 775 O O . ILE A 1 101 ? 18.900 -7.346 -4.459 1.00 84.81 101 ILE A O 1
ATOM 779 N N . PRO A 1 102 ? 17.860 -8.290 -6.218 1.00 80.88 102 PRO A N 1
ATOM 780 C CA . PRO A 1 102 ? 18.500 -9.586 -6.042 1.00 80.88 102 PRO A CA 1
ATOM 781 C C . PRO A 1 102 ? 19.916 -9.503 -6.613 1.00 80.88 102 PRO A C 1
ATOM 783 O O . PRO A 1 102 ? 20.072 -9.286 -7.810 1.00 80.88 102 PRO A O 1
ATOM 786 N N . GLU A 1 103 ? 20.934 -9.649 -5.766 1.00 76.38 103 GLU A N 1
ATOM 787 C CA . GLU A 1 103 ? 22.343 -9.517 -6.173 1.00 76.38 103 GLU A CA 1
ATOM 788 C C . GLU A 1 103 ? 22.682 -10.466 -7.334 1.00 76.38 103 GLU A C 1
ATOM 790 O O . GLU A 1 103 ? 23.211 -10.018 -8.346 1.00 76.38 103 GLU A O 1
ATOM 795 N N . ASP A 1 104 ? 22.236 -11.724 -7.257 1.00 79.88 104 ASP A N 1
ATOM 796 C CA . ASP A 1 104 ? 22.484 -12.737 -8.291 1.00 79.88 104 ASP A CA 1
ATOM 797 C C . ASP A 1 104 ? 21.817 -12.422 -9.636 1.00 79.88 104 ASP A C 1
ATOM 799 O O . ASP A 1 104 ? 22.384 -12.705 -10.687 1.00 79.88 104 ASP A O 1
ATOM 803 N N . PHE A 1 105 ? 20.625 -11.810 -9.622 1.00 73.81 105 PHE A N 1
ATOM 804 C CA . PHE A 1 105 ? 19.909 -11.440 -10.849 1.00 73.81 105 PHE A CA 1
ATOM 805 C C . PHE A 1 105 ? 20.658 -10.354 -11.626 1.00 73.81 105 PHE A C 1
ATOM 807 O O . PHE A 1 105 ? 20.587 -10.318 -12.849 1.00 73.81 105 PHE A O 1
ATOM 814 N N . PHE A 1 106 ? 21.378 -9.476 -10.924 1.00 73.75 106 PHE A N 1
ATOM 815 C CA . PHE A 1 106 ? 22.053 -8.334 -11.534 1.00 73.75 106 PHE A CA 1
ATOM 816 C C . PHE A 1 106 ? 23.508 -8.579 -11.932 1.00 73.75 106 PHE A C 1
ATOM 818 O O . PHE A 1 106 ? 24.109 -7.684 -12.521 1.00 73.75 106 PHE A O 1
ATOM 825 N N . ASN A 1 107 ? 24.063 -9.763 -11.664 1.00 76.25 107 ASN A N 1
ATOM 826 C CA . ASN A 1 107 ? 25.411 -10.109 -12.120 1.00 76.25 107 ASN A CA 1
ATOM 827 C C . ASN A 1 107 ? 25.499 -10.187 -13.654 1.00 76.25 107 ASN A C 1
ATOM 829 O O . ASN A 1 107 ? 26.501 -9.757 -14.218 1.00 76.25 107 ASN A O 1
ATOM 833 N N . ASP A 1 108 ? 24.431 -10.657 -14.310 1.00 75.44 108 ASP A N 1
ATOM 834 C CA . ASP A 1 108 ? 24.366 -10.873 -15.764 1.00 75.44 108 ASP A CA 1
ATOM 835 C C . ASP A 1 108 ? 23.220 -10.085 -16.442 1.00 75.44 108 ASP A C 1
ATOM 837 O O . ASP A 1 108 ? 22.797 -10.413 -17.550 1.00 75.44 108 ASP A O 1
ATOM 841 N N . PHE A 1 109 ? 22.671 -9.060 -15.777 1.00 75.56 109 PHE A N 1
ATOM 842 C CA . PHE A 1 109 ? 21.566 -8.253 -16.309 1.00 75.56 109 PHE A CA 1
ATOM 843 C C . PHE A 1 109 ? 22.062 -6.919 -16.867 1.00 75.56 109 PHE A C 1
ATOM 845 O O . PHE A 1 109 ? 22.583 -6.079 -16.130 1.00 75.56 109 PHE A O 1
ATOM 852 N N . GLU A 1 110 ? 21.806 -6.692 -18.153 1.00 73.31 110 GLU A N 1
ATOM 853 C CA . GLU A 1 110 ? 22.039 -5.416 -18.823 1.00 73.31 110 GLU A CA 1
ATOM 854 C C . GLU A 1 110 ? 20.682 -4.824 -19.258 1.00 73.31 110 GLU A C 1
ATOM 856 O O . GLU A 1 110 ? 19.979 -5.444 -20.059 1.00 73.31 110 GLU A O 1
ATOM 861 N N . PRO A 1 111 ? 20.254 -3.674 -18.701 1.00 73.56 111 PRO A N 1
ATOM 862 C CA . PRO A 1 111 ? 18.974 -3.054 -19.050 1.00 73.56 111 PRO A CA 1
ATOM 863 C C . PRO A 1 111 ? 18.974 -2.559 -20.503 1.00 73.56 111 PRO A C 1
ATOM 865 O O . PRO A 1 111 ? 19.853 -1.802 -20.913 1.00 73.56 111 PRO A O 1
ATOM 868 N N . ASP A 1 112 ? 17.934 -2.894 -21.262 1.00 74.69 112 ASP A N 1
ATOM 869 C CA . ASP A 1 112 ? 17.714 -2.381 -22.620 1.00 74.69 112 ASP A CA 1
ATOM 870 C C . ASP A 1 112 ? 17.086 -0.973 -22.627 1.00 74.69 112 ASP A C 1
ATOM 872 O O . ASP A 1 112 ? 17.280 -0.203 -23.569 1.00 74.69 112 ASP A O 1
ATOM 876 N N . ALA A 1 113 ? 16.363 -0.609 -21.563 1.00 67.44 113 ALA A N 1
ATOM 877 C CA . ALA A 1 113 ? 15.647 0.661 -21.453 1.00 67.44 113 ALA A CA 1
ATOM 878 C C . ALA A 1 113 ? 16.495 1.829 -20.917 1.00 67.44 113 ALA A C 1
ATOM 880 O O . ALA A 1 113 ? 16.194 2.992 -21.199 1.00 67.44 113 ALA A O 1
ATOM 881 N N . TYR A 1 114 ? 17.553 1.548 -20.147 1.00 66.12 114 TYR A N 1
ATOM 882 C CA . TYR A 1 114 ? 18.368 2.578 -19.499 1.00 66.12 114 TYR A CA 1
ATOM 883 C C . TYR A 1 114 ? 19.853 2.199 -19.459 1.00 66.12 114 TYR A C 1
ATOM 885 O O . TYR A 1 1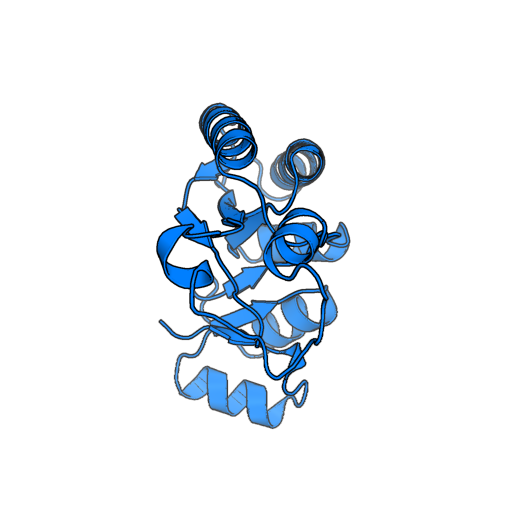14 ? 20.252 1.462 -18.557 1.00 66.12 114 TYR A O 1
ATOM 893 N N . PRO A 1 115 ? 20.707 2.761 -20.336 1.00 69.31 115 PRO A N 1
ATOM 894 C CA . PRO A 1 115 ? 22.144 2.496 -20.328 1.00 69.31 115 PRO A CA 1
ATOM 895 C C . PRO A 1 115 ? 22.831 3.257 -19.180 1.00 69.31 115 PRO A C 1
ATOM 897 O O . PRO A 1 115 ? 23.613 4.185 -19.389 1.00 69.31 115 PRO A O 1
ATOM 900 N N . PHE A 1 116 ? 22.502 2.914 -17.933 1.00 71.94 116 PHE A N 1
ATOM 901 C CA . PHE A 1 116 ? 23.211 3.409 -16.762 1.00 71.94 116 PHE A CA 1
ATOM 902 C C . PHE A 1 116 ? 24.532 2.644 -16.622 1.00 71.94 116 PHE A C 1
ATOM 904 O O . PHE A 1 116 ? 24.491 1.425 -16.462 1.00 71.94 116 PHE A O 1
ATOM 911 N N . PRO A 1 117 ? 25.694 3.325 -16.554 1.00 74.06 117 PRO A N 1
ATOM 912 C CA . PRO A 1 117 ? 26.983 2.661 -16.328 1.00 74.06 117 PRO A CA 1
ATOM 913 C C . PRO A 1 117 ? 27.035 1.817 -15.043 1.00 74.06 117 PRO A C 1
ATOM 915 O O . PRO A 1 117 ? 27.853 0.916 -14.918 1.00 74.06 117 PRO A O 1
ATOM 918 N N . ASN A 1 118 ? 26.165 2.120 -14.073 1.00 80.69 118 ASN A N 1
ATOM 919 C CA . ASN A 1 118 ? 25.957 1.334 -12.861 1.00 80.69 118 ASN A CA 1
ATOM 920 C C . ASN A 1 118 ? 24.451 1.188 -12.599 1.00 80.69 118 ASN A C 1
ATOM 922 O O . ASN A 1 118 ? 23.875 1.942 -11.807 1.00 80.69 118 ASN A O 1
ATOM 926 N N . PHE A 1 119 ? 23.807 0.234 -13.276 1.00 78.75 119 PHE A N 1
ATOM 927 C CA . PHE A 1 119 ? 22.367 -0.003 -13.147 1.00 78.75 119 PHE A CA 1
ATOM 928 C C . PHE A 1 119 ? 21.942 -0.291 -11.700 1.00 78.75 119 PHE A C 1
ATOM 930 O O . PHE A 1 119 ? 20.983 0.301 -11.212 1.00 78.75 119 PHE A O 1
ATOM 937 N N . ILE A 1 120 ? 22.696 -1.116 -10.966 1.00 82.06 120 ILE A N 1
ATOM 938 C CA . ILE A 1 120 ? 22.405 -1.422 -9.554 1.00 82.06 120 ILE A CA 1
ATOM 939 C C . ILE A 1 120 ? 22.456 -0.149 -8.701 1.00 82.06 120 ILE A C 1
ATOM 941 O O . ILE A 1 120 ? 21.573 0.093 -7.875 1.00 82.06 120 ILE A O 1
ATOM 945 N N . GLY A 1 121 ? 23.485 0.679 -8.893 1.00 83.81 121 GLY A N 1
ATOM 946 C CA . GLY A 1 121 ? 23.621 1.970 -8.221 1.00 83.81 121 GLY A CA 1
ATOM 947 C C . GLY A 1 121 ? 22.456 2.906 -8.538 1.00 83.81 121 GLY A C 1
ATOM 948 O O . GLY A 1 121 ? 21.877 3.491 -7.623 1.00 83.81 121 GLY A O 1
ATOM 949 N N . ALA A 1 122 ? 22.049 2.978 -9.807 1.00 83.38 122 ALA A N 1
ATOM 950 C CA . ALA A 1 122 ? 20.882 3.747 -10.229 1.00 83.38 122 ALA A CA 1
ATOM 951 C C . ALA A 1 122 ? 19.596 3.222 -9.570 1.00 83.38 122 ALA A C 1
ATOM 953 O O . ALA A 1 122 ? 18.839 4.004 -9.000 1.00 83.38 122 ALA A O 1
ATOM 954 N N . MET A 1 123 ? 19.383 1.903 -9.537 1.00 83.38 123 MET A N 1
ATOM 955 C CA . MET A 1 123 ? 18.227 1.279 -8.885 1.00 83.38 123 MET A CA 1
ATOM 956 C C . MET A 1 123 ? 18.179 1.552 -7.380 1.00 83.38 123 MET A C 1
ATOM 958 O O . MET A 1 123 ? 17.096 1.768 -6.829 1.00 83.38 123 MET A O 1
ATOM 962 N N . LYS A 1 124 ? 19.334 1.594 -6.705 1.00 85.94 124 LYS A N 1
ATOM 963 C CA . LYS A 1 124 ? 19.428 2.022 -5.298 1.00 85.94 124 LYS A CA 1
ATOM 964 C C . LYS A 1 124 ? 19.060 3.498 -5.124 1.00 85.94 124 LYS A C 1
ATOM 966 O O . LYS A 1 124 ? 18.455 3.836 -4.114 1.00 85.94 124 LYS A O 1
ATOM 971 N N . TRP A 1 125 ? 19.388 4.345 -6.099 1.00 84.50 125 TRP A N 1
ATOM 972 C CA . TRP A 1 125 ? 19.173 5.793 -6.039 1.00 84.50 125 TRP A CA 1
ATOM 973 C C . TRP A 1 125 ? 17.765 6.247 -6.450 1.00 84.50 125 TRP A C 1
ATOM 975 O O . TRP A 1 125 ? 17.267 7.235 -5.913 1.00 84.50 125 TRP A O 1
ATOM 985 N N . ILE A 1 126 ? 17.092 5.555 -7.380 1.00 87.12 126 ILE A N 1
ATOM 986 C CA . ILE A 1 126 ? 15.742 5.956 -7.804 1.00 87.12 126 ILE A CA 1
ATOM 987 C C . ILE A 1 126 ? 14.787 5.990 -6.609 1.00 87.12 126 ILE A C 1
ATOM 989 O O . ILE A 1 126 ? 14.777 5.099 -5.760 1.00 87.12 126 ILE A O 1
ATOM 993 N N . LYS A 1 127 ? 13.908 6.987 -6.597 1.00 88.81 127 LYS A N 1
ATOM 994 C CA . LYS A 1 127 ? 12.981 7.264 -5.491 1.00 88.81 127 LYS A CA 1
ATOM 995 C C . LYS A 1 127 ? 11.921 6.189 -5.212 1.00 88.81 127 LYS A C 1
ATOM 997 O O . LYS A 1 127 ? 11.159 6.338 -4.273 1.00 88.81 127 LYS A O 1
ATOM 1002 N N . PHE A 1 128 ? 11.799 5.174 -6.067 1.00 90.56 128 PHE A N 1
ATOM 1003 C CA . PHE A 1 128 ? 10.703 4.209 -6.018 1.00 90.56 128 PHE A CA 1
ATOM 1004 C C . PHE A 1 128 ? 11.023 3.005 -5.129 1.00 90.56 128 PHE A C 1
ATOM 1006 O O . PHE A 1 128 ? 11.943 2.236 -5.437 1.00 90.56 128 PHE A O 1
ATOM 1013 N N . GLY A 1 129 ? 10.192 2.793 -4.112 1.00 91.69 129 GLY A N 1
ATOM 1014 C CA . GLY A 1 129 ? 10.237 1.647 -3.215 1.00 91.69 129 GLY A CA 1
ATOM 1015 C C . GLY A 1 129 ? 11.373 1.691 -2.197 1.00 91.69 129 GLY A C 1
ATOM 1016 O O . GLY A 1 129 ? 12.361 2.409 -2.336 1.00 91.69 129 GLY A O 1
ATOM 1017 N N . LEU A 1 130 ? 11.237 0.838 -1.189 1.00 93.38 130 LEU A N 1
ATOM 1018 C CA . LEU A 1 130 ? 12.061 0.830 0.012 1.00 93.38 130 LEU A CA 1
ATOM 1019 C C . LEU A 1 130 ? 13.065 -0.316 -0.009 1.00 93.38 130 LEU A C 1
ATOM 1021 O O . LEU A 1 130 ? 12.719 -1.457 -0.334 1.00 93.38 130 LEU A O 1
ATOM 1025 N N . LEU A 1 131 ? 14.303 -0.032 0.392 1.00 93.00 131 LEU A N 1
ATOM 1026 C CA . LEU A 1 131 ? 15.288 -1.080 0.655 1.00 93.00 131 LEU A CA 1
ATOM 1027 C C . LEU A 1 131 ? 14.860 -1.926 1.861 1.00 93.00 131 LEU A C 1
ATOM 1029 O O . LEU A 1 131 ? 14.110 -1.481 2.729 1.00 93.00 131 LEU A O 1
ATOM 1033 N N . LYS A 1 132 ? 15.387 -3.152 1.938 1.00 91.94 132 LYS A N 1
ATOM 1034 C CA . LYS A 1 132 ? 15.025 -4.160 2.949 1.00 91.94 132 LYS A CA 1
ATOM 1035 C C . LYS A 1 132 ? 14.978 -3.617 4.382 1.00 91.94 132 LYS A C 1
ATOM 1037 O O . LYS A 1 132 ? 14.014 -3.877 5.096 1.00 91.94 132 LYS A O 1
ATOM 1042 N N . GLU A 1 133 ? 16.006 -2.887 4.811 1.00 93.06 133 GLU A N 1
ATOM 1043 C CA . GLU A 1 133 ? 16.084 -2.395 6.193 1.00 93.06 133 GLU A CA 1
ATOM 1044 C C . GLU A 1 133 ? 15.075 -1.281 6.486 1.00 93.06 133 GLU A C 1
ATOM 1046 O O . GLU A 1 133 ? 14.543 -1.204 7.590 1.00 93.06 133 GLU A O 1
ATOM 1051 N N . GLU A 1 134 ? 14.747 -0.458 5.497 1.00 93.81 134 GLU A N 1
ATOM 1052 C CA . GLU A 1 134 ? 13.746 0.597 5.643 1.00 93.81 134 GLU A CA 1
ATOM 1053 C C . GLU A 1 134 ? 12.326 0.027 5.611 1.00 93.81 134 GLU A C 1
ATOM 1055 O O . GLU A 1 134 ? 11.501 0.352 6.465 1.00 93.81 134 GLU A O 1
ATOM 1060 N N . ALA A 1 135 ? 12.077 -0.938 4.722 1.00 95.44 135 ALA A N 1
ATOM 1061 C CA . ALA A 1 135 ? 10.826 -1.682 4.686 1.00 95.44 135 ALA A CA 1
ATOM 1062 C C . ALA A 1 135 ? 10.542 -2.385 6.023 1.00 95.44 135 ALA A C 1
ATOM 1064 O O . ALA A 1 135 ? 9.418 -2.325 6.513 1.00 95.44 135 ALA A O 1
ATOM 1065 N N . LYS A 1 136 ? 11.551 -2.998 6.665 1.00 96.31 136 LYS A N 1
ATOM 1066 C CA . LYS A 1 136 ? 11.397 -3.588 8.010 1.00 96.31 136 LYS A CA 1
ATOM 1067 C C . LYS A 1 136 ? 10.951 -2.556 9.048 1.00 96.31 136 LYS A C 1
ATOM 1069 O O . LYS A 1 136 ? 10.042 -2.845 9.823 1.00 96.31 136 LYS A O 1
ATOM 1074 N N . LYS A 1 137 ? 11.569 -1.368 9.061 1.00 97.12 137 LYS A N 1
ATOM 1075 C CA . LYS A 1 137 ? 11.199 -0.280 9.983 1.00 97.12 137 LYS A CA 1
ATOM 1076 C C . LYS A 1 137 ? 9.739 0.128 9.790 1.00 97.12 137 LYS A C 1
ATOM 1078 O O . LYS A 1 137 ? 8.996 0.190 10.765 1.00 97.12 137 LYS A O 1
ATOM 1083 N N . ILE A 1 138 ? 9.321 0.326 8.539 1.00 97.44 138 ILE A N 1
ATOM 1084 C CA . ILE A 1 138 ? 7.947 0.720 8.199 1.00 97.44 138 ILE A CA 1
ATOM 1085 C C . ILE A 1 138 ? 6.951 -0.377 8.572 1.00 97.44 138 ILE A C 1
ATOM 1087 O O . ILE A 1 138 ? 5.951 -0.085 9.215 1.00 97.44 138 ILE A O 1
ATOM 1091 N N . VAL A 1 139 ? 7.227 -1.643 8.245 1.00 98.00 139 VAL A N 1
ATOM 1092 C CA . VAL A 1 139 ? 6.338 -2.764 8.603 1.00 98.00 139 VAL A CA 1
ATOM 1093 C C . VAL A 1 139 ? 6.155 -2.870 10.116 1.00 98.00 139 VAL A C 1
ATOM 1095 O O . VAL A 1 139 ? 5.031 -3.069 10.573 1.00 98.00 139 VAL A O 1
ATOM 1098 N N . ASN A 1 140 ? 7.233 -2.737 10.894 1.00 97.75 140 ASN A N 1
ATOM 1099 C CA . ASN A 1 140 ? 7.143 -2.770 12.353 1.00 97.75 140 ASN A CA 1
ATOM 1100 C C . ASN A 1 140 ? 6.284 -1.615 12.874 1.00 97.75 140 ASN A C 1
ATOM 1102 O O . ASN A 1 140 ? 5.360 -1.857 13.644 1.00 97.75 140 ASN A O 1
ATOM 1106 N N . ARG A 1 141 ? 6.507 -0.393 12.372 1.00 98.19 141 ARG A N 1
ATOM 1107 C CA . ARG A 1 141 ? 5.714 0.779 12.758 1.00 98.19 141 ARG A CA 1
ATOM 1108 C C . ARG A 1 141 ? 4.235 0.639 12.384 1.00 98.19 141 ARG A C 1
ATOM 1110 O O . ARG A 1 141 ? 3.372 0.918 13.206 1.00 98.19 141 ARG A O 1
ATOM 1117 N N . VAL A 1 142 ? 3.928 0.169 11.174 1.00 98.06 142 VAL A N 1
ATOM 1118 C CA . VAL A 1 142 ? 2.546 -0.043 10.700 1.00 98.06 142 VAL A CA 1
ATOM 1119 C C . VAL A 1 142 ? 1.793 -1.033 11.589 1.00 98.06 142 VAL A C 1
ATOM 1121 O O . VAL A 1 142 ? 0.613 -0.833 11.851 1.00 98.06 142 VAL A O 1
ATOM 1124 N N . LYS A 1 143 ? 2.461 -2.082 12.086 1.00 97.69 143 LYS A N 1
ATOM 1125 C CA . LYS A 1 143 ? 1.847 -3.085 12.975 1.00 97.69 143 LYS A CA 1
ATOM 1126 C C . LYS A 1 143 ? 1.511 -2.557 14.373 1.00 97.69 143 LYS A C 1
ATOM 1128 O O . LYS A 1 143 ? 0.702 -3.175 15.058 1.00 97.69 143 LYS A O 1
ATOM 1133 N N . GLU A 1 144 ? 2.124 -1.455 14.797 1.00 98.12 144 GLU A N 1
ATOM 1134 C CA . GLU A 1 144 ? 1.849 -0.805 16.085 1.00 98.12 144 GLU A CA 1
ATOM 1135 C C . GLU A 1 144 ? 0.671 0.178 16.017 1.00 98.12 144 GLU A C 1
ATOM 1137 O O . GLU A 1 144 ? 0.153 0.585 17.055 1.00 98.12 144 GLU A O 1
ATOM 1142 N N . ILE A 1 145 ? 0.250 0.578 14.813 1.00 98.31 145 ILE A N 1
ATOM 1143 C CA . ILE A 1 145 ? -0.831 1.543 14.604 1.00 98.31 145 ILE A CA 1
ATOM 1144 C C . ILE A 1 145 ? -2.160 0.785 14.517 1.00 98.31 145 ILE A C 1
ATOM 1146 O O . ILE A 1 145 ? -2.403 0.006 13.599 1.00 98.31 145 ILE A O 1
ATOM 1150 N N . ASP A 1 146 ? -3.045 1.034 15.477 1.00 97.75 146 ASP A N 1
ATOM 1151 C CA . ASP A 1 146 ? -4.328 0.345 15.662 1.00 97.75 146 ASP A CA 1
ATOM 1152 C C . ASP A 1 146 ? -5.310 0.511 14.491 1.00 97.75 146 ASP A C 1
ATOM 1154 O O . ASP A 1 146 ? -6.045 -0.427 14.161 1.00 97.75 146 ASP A O 1
ATOM 1158 N N . VAL A 1 147 ? -5.288 1.679 13.841 1.00 98.06 147 VAL A N 1
ATOM 1159 C CA . VAL A 1 147 ? -6.112 1.995 12.661 1.00 98.06 147 VAL A CA 1
ATOM 1160 C C . VAL A 1 147 ? -5.580 1.391 11.362 1.00 98.06 147 VAL A C 1
ATOM 1162 O O . VAL A 1 147 ? -6.225 1.511 10.321 1.00 98.06 147 VAL A O 1
ATOM 1165 N N . PHE A 1 148 ? -4.424 0.726 11.391 1.00 98.50 148 PHE A N 1
ATOM 1166 C CA . PHE A 1 148 ? -3.858 0.055 10.227 1.00 98.50 148 PHE A CA 1
ATOM 1167 C C . PHE A 1 148 ? -4.040 -1.463 10.289 1.00 98.50 148 PHE A C 1
ATOM 1169 O O . PHE A 1 148 ? -4.013 -2.112 11.336 1.00 98.50 148 PHE A O 1
ATOM 1176 N N . GLU A 1 149 ? -4.207 -2.045 9.109 1.00 98.12 149 GLU A N 1
ATOM 1177 C CA . GLU A 1 149 ? -4.109 -3.473 8.852 1.00 98.12 149 GLU A CA 1
ATOM 1178 C C . GLU A 1 149 ? -2.963 -3.691 7.865 1.00 98.12 149 GLU A C 1
ATOM 1180 O O . GLU A 1 149 ? -3.038 -3.273 6.710 1.00 98.12 149 GLU A O 1
ATOM 1185 N N . PHE A 1 150 ? -1.892 -4.356 8.300 1.00 98.12 150 PHE A N 1
ATOM 1186 C CA . PHE A 1 150 ? -0.829 -4.745 7.380 1.00 98.12 150 PHE A CA 1
ATOM 1187 C C . PHE A 1 150 ? -1.330 -5.849 6.436 1.00 98.12 150 PHE A C 1
ATOM 1189 O O . PHE A 1 150 ? -1.539 -6.987 6.852 1.00 98.12 150 PHE A O 1
ATOM 1196 N N . TYR A 1 151 ? -1.499 -5.495 5.165 1.00 93.56 151 TYR A N 1
ATOM 1197 C CA . TYR A 1 151 ? -2.086 -6.324 4.114 1.00 93.56 151 TYR A CA 1
ATOM 1198 C C . TYR A 1 151 ? -1.032 -7.023 3.239 1.00 93.56 151 TYR A C 1
ATOM 1200 O O . TYR A 1 151 ? -1.307 -8.086 2.685 1.00 93.56 151 TYR A O 1
ATOM 1208 N N . GLY A 1 152 ? 0.189 -6.481 3.123 1.00 96.12 152 GLY A N 1
ATOM 1209 C CA . GLY A 1 152 ? 1.270 -7.175 2.419 1.00 96.12 152 GLY A CA 1
ATOM 1210 C C . GLY A 1 152 ? 2.356 -6.281 1.829 1.00 96.12 152 GLY A C 1
ATOM 1211 O O . GLY A 1 152 ? 2.683 -5.212 2.343 1.00 96.12 152 GLY A O 1
ATOM 1212 N N . PHE A 1 153 ? 2.937 -6.752 0.729 1.00 96.38 153 PHE A N 1
ATOM 1213 C CA . PHE A 1 153 ? 4.040 -6.101 0.030 1.00 96.38 153 PHE A CA 1
ATOM 1214 C C . PHE A 1 153 ? 3.675 -5.833 -1.427 1.00 96.38 153 PHE A C 1
ATOM 1216 O O . PHE A 1 153 ? 2.926 -6.590 -2.040 1.00 96.38 153 PHE A O 1
ATOM 1223 N N . HIS A 1 154 ? 4.258 -4.782 -1.991 1.00 95.38 154 HIS A N 1
ATOM 1224 C CA . HIS A 1 154 ? 4.158 -4.451 -3.408 1.00 95.38 154 HIS A CA 1
ATOM 1225 C C . HIS A 1 154 ? 5.562 -4.301 -3.990 1.00 95.38 154 HIS A C 1
ATOM 1227 O O . HIS A 1 154 ? 6.454 -3.779 -3.334 1.00 95.38 154 HIS A O 1
ATOM 1233 N N . THR A 1 155 ? 5.785 -4.722 -5.228 1.00 92.81 155 THR A N 1
ATOM 1234 C CA . THR A 1 155 ? 6.990 -4.344 -5.962 1.00 92.81 155 THR A CA 1
ATOM 1235 C C . THR A 1 155 ? 6.639 -4.107 -7.419 1.00 92.81 155 THR A C 1
ATOM 1237 O O . THR A 1 155 ? 5.744 -4.747 -7.964 1.00 92.81 155 THR A O 1
ATOM 1240 N N . HIS A 1 156 ? 7.347 -3.171 -8.037 1.00 90.06 156 HIS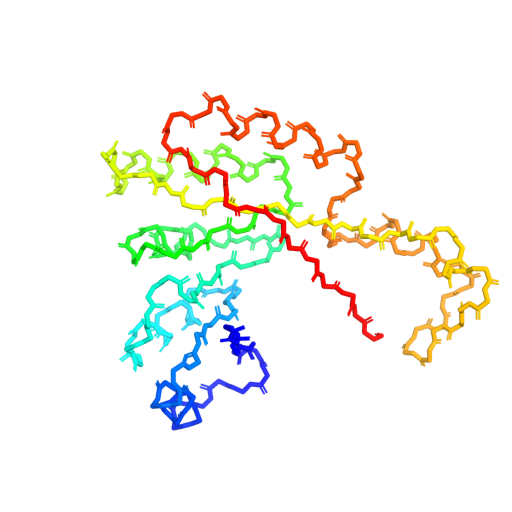 A N 1
ATOM 1241 C CA . HIS A 1 156 ? 7.236 -2.892 -9.456 1.00 90.06 156 HIS A CA 1
ATOM 1242 C C . HIS A 1 156 ? 8.647 -2.730 -9.999 1.00 90.06 156 HIS A C 1
ATOM 1244 O O . HIS A 1 156 ? 9.314 -1.736 -9.698 1.00 90.06 156 HIS A O 1
ATOM 1250 N N . LEU A 1 157 ? 9.085 -3.726 -10.763 1.00 80.44 157 LEU A N 1
ATOM 1251 C CA . LEU A 1 157 ? 10.300 -3.654 -11.556 1.00 80.44 157 LEU A CA 1
ATOM 1252 C C . LEU A 1 157 ? 9.914 -3.018 -12.891 1.00 80.44 157 LEU A C 1
ATOM 1254 O O . LEU A 1 157 ? 9.086 -3.561 -13.623 1.00 80.44 157 LEU A O 1
ATOM 1258 N N . GLY A 1 158 ? 10.453 -1.825 -13.147 1.00 72.75 158 GLY A N 1
ATOM 1259 C CA . GLY A 1 158 ? 10.363 -1.215 -14.469 1.00 72.75 158 GLY A CA 1
ATOM 1260 C C . GLY A 1 158 ? 11.081 -2.085 -15.501 1.00 72.75 158 GLY A C 1
ATOM 1261 O O . GLY A 1 158 ? 11.876 -2.951 -15.133 1.00 72.75 158 GLY A O 1
ATOM 1262 N N . ARG A 1 159 ? 10.770 -1.857 -16.775 1.00 57.75 159 ARG A N 1
ATOM 1263 C CA . ARG A 1 159 ? 11.628 -2.317 -17.869 1.00 57.75 159 ARG A CA 1
ATOM 1264 C C . ARG A 1 159 ? 12.840 -1.400 -17.944 1.00 57.75 159 ARG A C 1
ATOM 1266 O O . ARG A 1 159 ? 12.614 -0.172 -17.823 1.00 57.75 159 ARG A O 1
#

Organism: NCBI:txid2829491